Protein AF-A0ABD0RUM0-F1 (afdb_monomer_lite)

Foldseek 3Di:
DPDDPQWDADPDDDPDQQQDWDPVLKDKDWDPDDPDDDPPDDIDMDIFTAGNVNHTDRGDDDDDDDDDDDPVPD

pLDDT: mean 86.22, std 11.12, range [50.28, 96.81]

Sequence (74 aa):
LQKAIDWPGPDHEIIQLDQSTSPVHSSFSIVGLKESYKVGEKISVTITARDHNKNLKQYGGDFFKAKLFNTELK

Secondary structure (DSSP, 8-state):
-PPP--PPPPSS----GGGSBPTTT-EEEEET--S---TTPPPEEEEE-BBTT-PBP-S-----------SS--

Organism: Cirrhinus mrigala (NCBI:txid683832)

Structure (mmCIF, N/CA/C/O backbone):
data_AF-A0ABD0RUM0-F1
#
_entry.id   AF-A0ABD0RUM0-F1
#
loop_
_atom_site.group_PDB
_atom_site.id
_atom_site.type_symbol
_atom_site.label_atom_id
_atom_site.label_alt_id
_atom_site.label_comp_id
_atom_site.label_asym_id
_atom_site.label_entity_id
_atom_site.label_seq_id
_atom_site.pdbx_PDB_ins_code
_atom_site.Cartn_x
_atom_site.Cartn_y
_atom_site.Cartn_z
_atom_site.occupancy
_atom_site.B_iso_or_equiv
_atom_site.auth_seq_id
_atom_site.auth_comp_id
_atom_site.auth_asym_id
_atom_site.auth_atom_id
_atom_site.pdbx_PDB_model_num
ATOM 1 N N . LEU A 1 1 ? -9.195 -21.505 -1.516 1.00 50.28 1 LEU A N 1
ATOM 2 C CA . LEU A 1 1 ? -7.924 -20.746 -1.495 1.00 50.28 1 LEU A CA 1
ATOM 3 C C . LEU A 1 1 ? -8.157 -19.432 -2.226 1.00 50.28 1 LEU A C 1
ATOM 5 O O . LEU A 1 1 ? -8.607 -19.475 -3.365 1.00 50.28 1 LEU A O 1
ATOM 9 N N . GLN A 1 2 ? -7.954 -18.291 -1.560 1.00 54.47 2 GLN A N 1
ATOM 10 C CA . GLN A 1 2 ? -7.975 -16.974 -2.206 1.00 54.47 2 GLN A CA 1
ATOM 11 C C . GLN A 1 2 ? -6.858 -16.981 -3.258 1.00 54.47 2 GLN A C 1
ATOM 13 O O . GLN A 1 2 ? -5.704 -17.206 -2.898 1.00 54.47 2 GLN A O 1
ATOM 18 N N . LYS A 1 3 ? -7.191 -16.830 -4.546 1.00 57.84 3 LYS A N 1
ATOM 19 C CA . LYS A 1 3 ? -6.180 -16.721 -5.606 1.00 57.84 3 LYS A CA 1
ATOM 20 C C . LYS A 1 3 ? -5.255 -15.556 -5.246 1.00 57.84 3 LYS A C 1
ATOM 22 O O . LYS A 1 3 ? -5.753 -14.467 -4.954 1.00 57.84 3 LYS A O 1
ATOM 27 N N . ALA A 1 4 ? -3.945 -15.797 -5.221 1.00 62.31 4 ALA A N 1
ATOM 28 C CA . ALA A 1 4 ? -2.988 -14.704 -5.168 1.00 62.31 4 ALA A CA 1
ATOM 29 C C . ALA A 1 4 ? -3.266 -13.788 -6.368 1.00 62.31 4 ALA A C 1
ATOM 31 O O . ALA A 1 4 ? -3.665 -14.259 -7.434 1.00 62.31 4 ALA A O 1
ATOM 32 N N . ILE A 1 5 ? -3.132 -12.478 -6.176 1.00 64.12 5 ILE A N 1
ATOM 33 C CA . ILE A 1 5 ? -3.106 -11.566 -7.315 1.00 64.12 5 ILE A CA 1
ATOM 34 C C . ILE A 1 5 ? -1.823 -11.915 -8.065 1.00 64.12 5 ILE A C 1
ATOM 36 O O . ILE A 1 5 ? -0.733 -11.650 -7.557 1.00 64.12 5 ILE A O 1
ATOM 40 N N . ASP A 1 6 ? -1.966 -12.562 -9.222 1.00 70.19 6 ASP A N 1
ATOM 41 C CA . ASP A 1 6 ? -0.865 -12.815 -10.146 1.00 70.19 6 ASP A CA 1
ATOM 42 C C . ASP A 1 6 ? -0.464 -11.463 -10.733 1.00 70.19 6 ASP A C 1
ATOM 44 O O . ASP A 1 6 ? -0.993 -11.009 -11.749 1.00 70.19 6 ASP A O 1
ATOM 48 N N . TRP A 1 7 ? 0.406 -10.757 -10.016 1.00 70.25 7 TRP A N 1
ATOM 49 C CA . TRP A 1 7 ? 0.985 -9.533 -10.533 1.00 70.25 7 TRP A CA 1
ATOM 50 C C . TRP A 1 7 ? 1.860 -9.871 -11.738 1.00 70.25 7 TRP A C 1
ATOM 52 O O . TRP A 1 7 ? 2.634 -10.832 -11.664 1.00 70.25 7 TRP A O 1
ATOM 62 N N . PRO A 1 8 ? 1.785 -9.085 -12.825 1.00 78.81 8 PRO A N 1
ATOM 63 C CA . PRO A 1 8 ? 2.724 -9.241 -13.917 1.00 78.81 8 PRO A CA 1
ATOM 64 C C . PRO A 1 8 ? 4.155 -9.083 -13.392 1.00 78.81 8 PRO A C 1
ATOM 66 O O . PRO A 1 8 ? 4.439 -8.262 -12.507 1.00 78.81 8 PRO A O 1
ATOM 69 N N . GLY A 1 9 ? 5.053 -9.903 -13.937 1.00 79.50 9 GLY A N 1
ATOM 70 C CA . GLY A 1 9 ? 6.482 -9.635 -13.860 1.00 79.50 9 GLY A CA 1
ATOM 71 C C . GLY A 1 9 ? 6.814 -8.335 -14.601 1.00 79.50 9 GLY A C 1
ATOM 72 O O . GLY A 1 9 ? 5.962 -7.790 -15.302 1.00 79.50 9 GLY A O 1
ATOM 73 N N . PRO A 1 10 ? 8.028 -7.801 -14.435 1.00 81.06 10 PRO A N 1
ATOM 74 C CA . PRO A 1 10 ? 8.422 -6.613 -15.172 1.00 81.06 10 PRO A CA 1
ATOM 75 C C . PRO A 1 10 ? 8.474 -6.912 -16.679 1.00 81.06 10 PRO A C 1
ATOM 77 O O . PRO A 1 10 ? 8.957 -7.967 -17.084 1.00 81.06 10 PRO A O 1
ATOM 80 N N . ASP A 1 11 ? 7.994 -5.974 -17.503 1.00 81.50 11 ASP A N 1
ATOM 81 C CA . ASP A 1 11 ? 7.983 -6.109 -18.973 1.00 81.50 11 ASP A CA 1
ATOM 82 C C . ASP A 1 11 ? 9.400 -6.207 -19.570 1.00 81.50 11 ASP A C 1
ATOM 84 O O . ASP A 1 11 ? 9.585 -6.668 -20.693 1.00 81.50 11 ASP A O 1
ATOM 88 N N . HIS A 1 12 ? 10.403 -5.759 -18.811 1.00 82.00 12 HIS A N 1
ATOM 89 C CA . HIS A 1 12 ? 11.818 -5.766 -19.166 1.00 82.00 12 HIS A CA 1
ATOM 90 C C . HIS A 1 12 ? 12.659 -6.112 -17.931 1.00 82.00 12 HIS A C 1
ATOM 92 O O . HIS A 1 12 ? 12.198 -5.977 -16.797 1.00 82.00 12 HIS A O 1
ATOM 98 N N . GLU A 1 13 ? 13.909 -6.529 -18.127 1.00 82.94 13 GLU A N 1
ATOM 99 C CA . GLU A 1 13 ? 14.818 -6.770 -17.005 1.00 82.94 13 GLU A CA 1
ATOM 100 C C . GLU A 1 13 ? 15.074 -5.490 -16.202 1.00 82.94 13 GLU A C 1
ATOM 102 O O . GLU A 1 13 ? 15.439 -4.446 -16.745 1.00 82.94 13 GLU A O 1
ATOM 107 N N . ILE A 1 14 ? 14.919 -5.594 -14.882 1.00 81.75 14 ILE A N 1
ATOM 108 C CA . ILE A 1 14 ? 15.180 -4.499 -13.949 1.00 81.75 14 ILE A CA 1
ATOM 109 C C . ILE A 1 14 ? 16.567 -4.690 -13.373 1.00 81.75 14 ILE A C 1
ATOM 111 O O . ILE A 1 14 ? 16.781 -5.443 -12.425 1.00 81.75 14 ILE A O 1
ATOM 115 N N . ILE A 1 15 ? 17.512 -4.008 -14.002 1.00 82.19 15 ILE A N 1
ATOM 116 C CA . ILE A 1 15 ? 1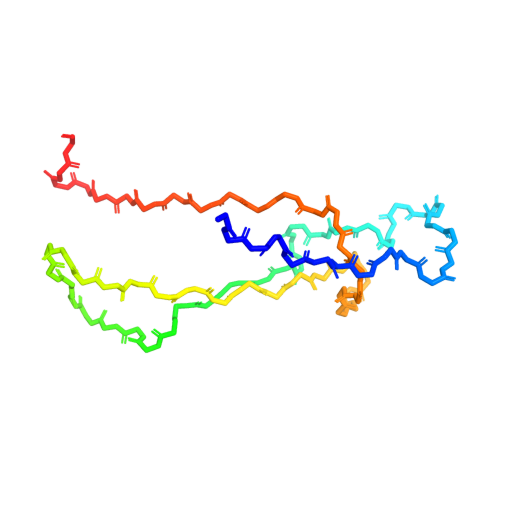8.937 -4.087 -13.678 1.00 82.19 15 ILE A CA 1
ATOM 117 C C . ILE A 1 15 ? 19.406 -2.899 -12.836 1.00 82.19 15 ILE A C 1
ATOM 119 O O . ILE A 1 15 ? 20.459 -2.977 -12.203 1.00 82.19 15 ILE A O 1
ATOM 123 N N . GLN A 1 16 ? 18.646 -1.799 -12.815 1.00 88.31 16 GLN A N 1
ATOM 124 C CA . GLN A 1 16 ? 19.033 -0.580 -12.112 1.00 88.31 16 GLN A CA 1
ATOM 125 C C . GLN A 1 16 ? 18.283 -0.436 -10.781 1.00 88.31 16 GLN A C 1
ATOM 127 O O . GLN A 1 16 ? 17.076 -0.656 -10.692 1.00 88.31 16 GLN A O 1
ATOM 132 N N . LEU A 1 17 ? 19.011 -0.048 -9.727 1.00 88.31 17 LEU A N 1
ATOM 133 C CA . LEU A 1 17 ? 18.452 0.125 -8.381 1.00 88.31 17 LEU A CA 1
ATOM 134 C C . LEU A 1 17 ? 17.374 1.213 -8.335 1.00 88.31 17 LEU A C 1
ATOM 136 O O . LEU A 1 17 ? 16.423 1.107 -7.565 1.00 88.31 17 LEU A O 1
ATOM 140 N N . ASP A 1 18 ? 17.501 2.254 -9.150 1.00 91.44 18 ASP A N 1
ATOM 141 C CA . ASP A 1 18 ? 16.553 3.365 -9.188 1.00 91.44 18 ASP A CA 1
ATOM 142 C C . ASP A 1 1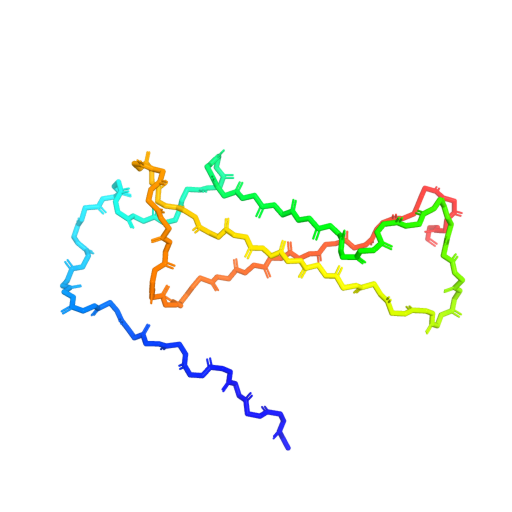8 ? 15.160 2.957 -9.703 1.00 91.44 18 ASP A C 1
ATOM 144 O O . ASP A 1 18 ? 14.161 3.573 -9.337 1.00 91.44 18 ASP A O 1
ATOM 148 N N . GLN A 1 19 ? 15.084 1.873 -10.475 1.00 88.75 19 GLN A N 1
ATOM 149 C CA . GLN A 1 19 ? 13.843 1.255 -10.944 1.00 88.75 19 GLN A CA 1
ATOM 150 C C . GLN A 1 19 ? 13.192 0.339 -9.893 1.00 88.75 19 GLN A C 1
ATOM 152 O O . GLN A 1 19 ? 12.055 -0.106 -10.082 1.00 88.75 19 GLN A O 1
ATOM 157 N N . SER A 1 20 ? 13.888 0.042 -8.788 1.00 89.06 20 SER A N 1
ATOM 158 C CA . SER A 1 20 ? 13.348 -0.733 -7.665 1.00 89.06 20 SER A CA 1
ATOM 159 C C . SER A 1 20 ? 12.405 0.103 -6.792 1.00 89.06 20 SER A C 1
ATOM 161 O O . SER A 1 20 ? 12.370 1.328 -6.878 1.00 89.06 20 SER A O 1
ATOM 163 N N . THR A 1 21 ? 11.607 -0.556 -5.950 1.00 91.94 21 THR A N 1
ATOM 164 C CA . THR A 1 21 ? 10.606 0.118 -5.113 1.00 91.94 21 THR A CA 1
ATOM 165 C C . THR A 1 21 ? 11.258 1.004 -4.057 1.00 91.94 21 THR A C 1
ATOM 167 O O . THR A 1 21 ? 11.954 0.523 -3.165 1.00 91.94 21 THR A O 1
ATOM 170 N N . SER A 1 22 ? 10.944 2.297 -4.087 1.00 93.50 22 SER A N 1
ATOM 171 C CA . SER A 1 22 ? 11.391 3.259 -3.088 1.00 93.50 22 SER A CA 1
ATOM 172 C C . SER A 1 22 ? 10.381 3.358 -1.939 1.00 93.50 22 SER A C 1
ATOM 174 O O . SER A 1 22 ? 9.242 3.794 -2.157 1.00 93.50 22 SER A O 1
ATOM 176 N N . PRO A 1 23 ? 10.769 3.048 -0.687 1.00 92.62 23 PRO A N 1
ATOM 177 C CA . PRO A 1 23 ? 9.902 3.272 0.470 1.00 92.62 23 PRO A CA 1
ATOM 178 C C . PRO A 1 23 ? 9.656 4.765 0.727 1.00 92.62 23 PRO A C 1
ATOM 180 O O . PRO A 1 23 ? 8.634 5.125 1.300 1.00 92.62 23 PRO A O 1
ATOM 183 N N . VAL A 1 24 ? 10.570 5.635 0.280 1.00 95.75 24 VAL A N 1
ATOM 184 C CA . VAL A 1 24 ? 10.484 7.093 0.461 1.00 95.75 24 VAL A CA 1
ATOM 185 C C . VAL A 1 24 ? 9.475 7.726 -0.503 1.00 95.75 24 VAL A C 1
ATOM 187 O O . VAL A 1 24 ? 8.889 8.759 -0.189 1.00 95.75 24 VAL A O 1
ATOM 190 N N . HIS A 1 25 ? 9.276 7.147 -1.690 1.00 96.81 25 HIS A N 1
ATOM 191 C CA . HIS A 1 25 ? 8.361 7.693 -2.707 1.00 96.81 25 HIS A CA 1
ATOM 192 C C . HIS A 1 25 ? 7.032 6.942 -2.793 1.00 96.81 25 HIS A C 1
ATOM 194 O O . HIS A 1 25 ? 6.054 7.446 -3.359 1.00 96.81 25 HIS A O 1
ATOM 200 N N . SER A 1 26 ? 6.974 5.750 -2.209 1.00 95.56 26 SER A N 1
ATOM 201 C CA . SER A 1 26 ? 5.724 5.029 -2.019 1.00 95.56 26 SER A CA 1
ATOM 202 C C . SER A 1 26 ? 4.854 5.723 -0.970 1.00 95.56 26 SER A C 1
ATOM 204 O O . SER A 1 26 ? 5.339 6.390 -0.060 1.00 95.56 26 SER A O 1
ATOM 206 N N . SER A 1 27 ? 3.542 5.575 -1.102 1.00 96.50 27 SER A N 1
ATOM 207 C CA . SER A 1 27 ? 2.567 6.193 -0.200 1.00 96.50 27 SER A CA 1
ATOM 208 C C . SER A 1 27 ? 1.472 5.204 0.173 1.00 96.50 27 SER A C 1
ATOM 210 O O . SER A 1 27 ? 1.233 4.237 -0.548 1.00 96.50 27 SER A O 1
ATOM 212 N N . PHE A 1 28 ? 0.765 5.462 1.271 1.00 95.50 28 PHE A N 1
ATOM 213 C CA . PHE A 1 28 ? -0.442 4.722 1.626 1.00 95.50 28 PHE A CA 1
ATOM 214 C C . PHE A 1 28 ? -1.567 5.676 2.029 1.00 95.50 28 PHE A C 1
ATOM 216 O O . PHE A 1 28 ? -1.324 6.827 2.388 1.00 95.50 28 PHE A O 1
ATOM 223 N N . SER A 1 29 ? -2.801 5.190 1.973 1.00 95.62 29 SER A N 1
ATOM 224 C CA . SER A 1 29 ? -3.979 5.900 2.472 1.00 95.62 29 SER A CA 1
ATOM 225 C C . SER A 1 29 ? -4.976 4.919 3.079 1.00 95.62 29 SER A C 1
ATOM 227 O O . SER A 1 29 ? -5.100 3.783 2.619 1.00 95.62 29 SER A O 1
ATOM 229 N N . ILE A 1 30 ? -5.682 5.352 4.123 1.00 95.50 30 ILE A N 1
ATOM 230 C CA . ILE A 1 30 ? -6.805 4.602 4.691 1.00 95.50 30 ILE A CA 1
ATOM 231 C C . ILE A 1 30 ? -8.056 4.983 3.904 1.00 95.50 30 ILE A C 1
ATOM 233 O O . ILE A 1 30 ? -8.410 6.159 3.809 1.00 95.50 30 ILE A O 1
ATOM 237 N N . VAL A 1 31 ? -8.724 3.986 3.335 1.00 96.12 31 VAL A N 1
ATOM 238 C CA . VAL A 1 31 ? -9.944 4.186 2.555 1.00 96.12 31 VAL A CA 1
ATOM 239 C C . VAL A 1 31 ? -11.088 4.509 3.511 1.00 96.12 31 VAL A C 1
ATOM 241 O O . VAL A 1 31 ? -11.423 3.697 4.371 1.00 96.12 31 VAL A O 1
ATOM 244 N N . GLY A 1 32 ? -11.689 5.691 3.354 1.00 95.38 32 GLY A N 1
ATOM 245 C CA . GLY A 1 32 ? -12.796 6.135 4.204 1.00 95.38 32 GLY A CA 1
ATOM 246 C C . GLY A 1 32 ? -12.381 6.343 5.661 1.00 95.38 32 GLY A C 1
ATOM 247 O O . GLY A 1 32 ? -13.056 5.843 6.556 1.00 95.38 32 GLY A O 1
ATOM 248 N N . LEU A 1 33 ? -11.257 7.035 5.883 1.00 94.44 33 LEU A N 1
ATOM 249 C CA . LEU A 1 33 ? -10.734 7.354 7.212 1.00 94.44 33 LEU A CA 1
ATOM 250 C C . LEU A 1 33 ? -11.840 7.884 8.145 1.00 94.44 33 LEU A C 1
ATOM 252 O O . LEU A 1 33 ? -12.472 8.897 7.852 1.00 94.44 33 LEU A O 1
ATOM 256 N N . LYS A 1 34 ? -12.045 7.198 9.273 1.00 94.31 34 LYS A N 1
ATOM 257 C CA . LYS A 1 34 ? -12.958 7.589 10.354 1.00 94.31 34 LYS A CA 1
ATOM 258 C C . LYS A 1 34 ? -12.178 8.071 11.573 1.00 94.31 34 LYS A C 1
ATOM 260 O O . LYS A 1 34 ? -11.042 7.654 11.786 1.00 94.31 34 LYS A O 1
ATOM 265 N N . GLU A 1 35 ? -12.831 8.876 12.407 1.00 92.81 35 GLU A N 1
ATOM 266 C CA . GLU A 1 35 ? -12.287 9.307 13.703 1.00 92.81 35 GLU A CA 1
ATOM 267 C C . GLU A 1 35 ? -12.115 8.143 14.689 1.00 92.81 35 GLU A C 1
ATOM 269 O O . GLU A 1 35 ? -11.198 8.151 15.504 1.00 92.81 35 GLU A O 1
ATOM 274 N N . SER A 1 36 ? -12.978 7.125 14.617 1.00 91.31 36 SER A N 1
ATOM 275 C CA . SER A 1 36 ? -12.909 5.941 15.476 1.00 91.31 36 SER A CA 1
ATOM 276 C C . SER A 1 36 ? -13.354 4.676 14.744 1.00 91.31 36 SER A C 1
ATOM 278 O O . SER A 1 36 ? -14.103 4.735 13.765 1.00 91.31 36 SER A O 1
ATOM 280 N N . TYR A 1 37 ? -12.880 3.532 15.244 1.00 91.12 37 TYR A N 1
ATOM 281 C CA . TYR A 1 37 ? -13.233 2.206 14.748 1.00 91.12 37 TYR A CA 1
ATOM 282 C C . TYR A 1 37 ? -13.649 1.289 15.898 1.00 91.12 37 TYR A C 1
ATOM 284 O O . TYR A 1 37 ? -13.140 1.404 17.015 1.00 91.12 37 TYR A O 1
ATOM 292 N N . LYS A 1 38 ? -14.556 0.354 15.622 1.00 90.81 38 LYS A N 1
ATOM 293 C CA . LYS A 1 38 ? -15.025 -0.665 16.570 1.00 90.81 38 LYS A CA 1
ATOM 294 C C . LYS A 1 38 ? -14.361 -2.014 16.303 1.00 90.81 38 LYS A C 1
ATOM 296 O O . LYS A 1 38 ? -13.979 -2.329 15.177 1.00 90.81 38 LYS A O 1
ATOM 301 N N . VAL A 1 39 ? -14.276 -2.848 17.340 1.00 88.62 39 VAL A N 1
ATOM 302 C CA . VAL A 1 39 ? -13.821 -4.239 17.200 1.00 88.62 39 VAL A CA 1
ATOM 303 C C . VAL A 1 39 ? -14.695 -4.957 16.168 1.00 88.62 39 VAL A C 1
ATOM 305 O O . VAL A 1 39 ? -15.921 -4.911 16.241 1.00 88.62 39 VAL A O 1
ATOM 308 N N . GLY A 1 40 ? -14.050 -5.602 15.194 1.00 90.62 40 GLY A N 1
ATOM 309 C CA . GLY A 1 40 ? -14.719 -6.289 14.088 1.00 90.62 40 GLY A CA 1
ATOM 310 C C . GLY A 1 40 ? -14.986 -5.423 12.852 1.00 90.62 40 GLY A C 1
ATOM 311 O O . GLY A 1 40 ? -15.366 -5.972 11.817 1.00 90.62 40 GLY A O 1
ATOM 312 N N . GLU A 1 41 ? -14.758 -4.104 12.898 1.00 94.25 41 GLU A N 1
ATOM 313 C CA . GLU A 1 41 ? -14.798 -3.284 11.682 1.00 94.25 41 GLU A CA 1
ATOM 314 C C . GLU A 1 41 ? -13.618 -3.586 10.748 1.00 94.25 41 GLU A C 1
ATOM 316 O O . GLU A 1 41 ? -12.511 -3.922 11.172 1.00 94.25 41 GLU A O 1
ATOM 321 N N . LYS A 1 42 ? -13.860 -3.440 9.441 1.00 93.44 42 LYS A N 1
ATOM 322 C CA . LYS A 1 42 ? -12.837 -3.603 8.405 1.00 93.44 42 LYS A CA 1
ATOM 323 C C . LYS A 1 42 ? -12.193 -2.258 8.094 1.00 93.44 42 LYS A C 1
ATOM 325 O O . LYS A 1 42 ? -12.881 -1.326 7.684 1.00 93.44 42 LYS A O 1
ATOM 330 N N . ILE A 1 43 ? -10.8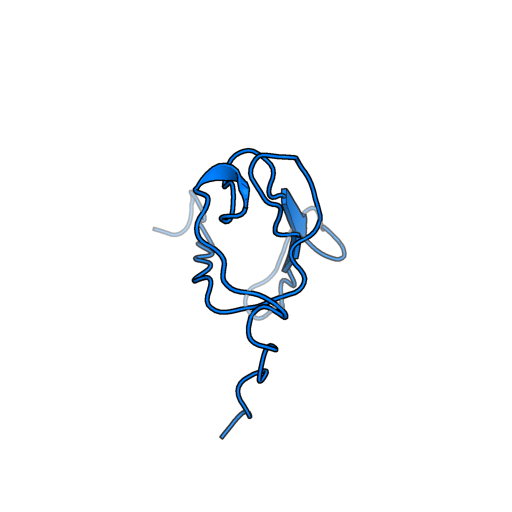71 -2.197 8.209 1.00 93.62 43 ILE A N 1
ATOM 331 C CA . ILE A 1 43 ? -10.062 -1.068 7.744 1.00 93.62 43 ILE A CA 1
ATOM 332 C C . ILE A 1 43 ? -9.446 -1.470 6.408 1.00 93.62 43 ILE A C 1
ATOM 334 O O . ILE A 1 43 ? -8.769 -2.493 6.318 1.00 93.62 43 ILE A O 1
ATOM 338 N N . SER A 1 44 ? -9.694 -0.678 5.369 1.00 95.12 44 SER A N 1
ATOM 339 C CA . SER A 1 44 ? -9.096 -0.886 4.048 1.00 95.12 44 SER A CA 1
ATOM 340 C C . SER A 1 44 ? -7.978 0.127 3.830 1.00 95.12 44 SER A C 1
ATOM 342 O O . SER A 1 44 ? -8.139 1.306 4.145 1.00 95.12 44 SER A O 1
ATOM 344 N N . VAL A 1 45 ? -6.844 -0.326 3.300 1.00 94.69 45 VAL A N 1
ATOM 345 C CA . VAL A 1 45 ? -5.668 0.512 3.038 1.00 94.69 45 VAL A CA 1
ATOM 346 C C . VAL A 1 45 ? -5.272 0.357 1.580 1.00 94.69 45 VAL A C 1
ATOM 348 O O . VAL A 1 45 ? -5.116 -0.763 1.097 1.00 94.69 45 VAL A O 1
ATOM 351 N N . THR A 1 46 ? -5.075 1.480 0.900 1.00 94.88 46 THR A N 1
ATOM 352 C CA . THR A 1 46 ? -4.499 1.518 -0.444 1.00 94.88 46 THR A CA 1
ATOM 353 C C . THR A 1 46 ? -3.025 1.864 -0.329 1.00 94.88 46 THR A C 1
ATOM 355 O O . THR A 1 46 ? -2.680 2.893 0.252 1.00 94.88 46 THR A O 1
ATOM 358 N N . ILE A 1 47 ? -2.162 1.028 -0.902 1.00 93.19 47 ILE A N 1
ATOM 359 C CA . ILE A 1 47 ? -0.730 1.302 -1.047 1.00 93.19 47 ILE A CA 1
ATOM 360 C C . ILE A 1 47 ? -0.466 1.669 -2.506 1.00 93.19 47 ILE A C 1
ATOM 362 O O . ILE A 1 47 ? -0.937 0.996 -3.419 1.00 93.19 47 ILE A O 1
ATOM 366 N N . THR A 1 48 ? 0.296 2.734 -2.726 1.00 94.88 48 THR A N 1
ATOM 367 C CA . THR A 1 48 ? 0.772 3.151 -4.046 1.00 94.88 48 THR A CA 1
ATOM 368 C C . THR A 1 48 ? 2.288 3.056 -4.056 1.00 94.88 48 THR A C 1
ATOM 370 O O . THR A 1 48 ? 2.971 3.919 -3.501 1.00 94.88 48 THR A O 1
ATOM 373 N N . ALA A 1 49 ? 2.803 1.988 -4.661 1.00 94.25 49 ALA A N 1
ATOM 374 C CA . ALA A 1 49 ? 4.231 1.744 -4.782 1.00 94.25 49 ALA A CA 1
ATOM 375 C C . ALA A 1 49 ? 4.836 2.581 -5.917 1.00 94.25 49 ALA A C 1
ATOM 377 O O . ALA A 1 49 ? 4.244 2.704 -6.996 1.00 94.25 49 ALA A O 1
ATOM 378 N N . ARG A 1 50 ? 6.012 3.159 -5.665 1.00 95.19 50 ARG A N 1
ATOM 379 C CA . ARG A 1 50 ? 6.777 3.929 -6.651 1.00 95.19 50 ARG A CA 1
ATOM 380 C C . ARG A 1 50 ? 8.245 3.547 -6.636 1.00 95.19 50 ARG A C 1
ATOM 382 O O . ARG A 1 50 ? 8.745 3.100 -5.605 1.00 95.19 50 ARG A O 1
ATOM 389 N N . ASP A 1 51 ? 8.916 3.746 -7.760 1.00 93.62 51 ASP A N 1
ATOM 390 C CA . ASP A 1 51 ? 10.366 3.593 -7.862 1.00 93.62 51 ASP A CA 1
ATOM 391 C C . ASP A 1 51 ? 11.126 4.804 -7.269 1.00 93.62 51 ASP A C 1
ATOM 393 O O . ASP A 1 51 ? 10.516 5.742 -6.734 1.00 93.62 51 ASP A O 1
ATOM 397 N N . HIS A 1 52 ? 12.462 4.807 -7.334 1.00 94.00 52 HIS A N 1
ATOM 398 C CA . HIS A 1 52 ? 13.274 5.943 -6.868 1.00 94.00 52 HIS A CA 1
ATOM 399 C C . HIS A 1 52 ? 13.141 7.191 -7.752 1.00 94.00 52 HIS A C 1
ATOM 401 O O . HIS A 1 52 ? 13.439 8.296 -7.301 1.00 94.00 52 HIS A O 1
ATOM 407 N N . ASN A 1 53 ? 12.618 7.037 -8.965 1.00 94.56 53 ASN A N 1
ATOM 408 C CA . ASN A 1 53 ? 12.332 8.121 -9.898 1.00 94.56 53 ASN A CA 1
ATOM 409 C C . ASN A 1 53 ? 10.892 8.659 -9.766 1.00 94.56 53 ASN A C 1
ATOM 411 O O . ASN A 1 53 ? 10.495 9.551 -10.514 1.00 94.56 53 ASN A O 1
ATOM 415 N N . LYS A 1 54 ? 10.127 8.182 -8.768 1.00 96.06 54 LYS A N 1
ATOM 416 C CA . LYS A 1 54 ? 8.718 8.526 -8.485 1.00 96.06 54 LYS A CA 1
ATOM 417 C C . LYS A 1 54 ? 7.718 8.007 -9.525 1.00 96.06 54 LYS A C 1
ATOM 419 O O . LYS A 1 54 ? 6.557 8.429 -9.507 1.00 96.06 54 LYS A O 1
ATOM 424 N N . ASN A 1 55 ? 8.111 7.075 -10.384 1.00 94.25 55 ASN A N 1
ATOM 425 C CA . ASN A 1 55 ? 7.190 6.423 -11.307 1.00 94.25 55 ASN A CA 1
ATOM 426 C C . ASN A 1 55 ? 6.324 5.408 -10.565 1.00 94.25 55 ASN A C 1
ATOM 428 O O . ASN A 1 55 ? 6.768 4.776 -9.607 1.00 94.25 55 ASN A O 1
ATOM 432 N N . LEU A 1 56 ? 5.081 5.236 -11.015 1.00 93.81 56 LEU A N 1
ATOM 433 C CA . LEU A 1 56 ? 4.206 4.187 -10.499 1.00 93.81 56 LEU A CA 1
ATOM 434 C C . LEU A 1 56 ? 4.755 2.812 -10.873 1.00 93.81 56 LEU A C 1
ATOM 436 O O . LEU A 1 56 ? 5.086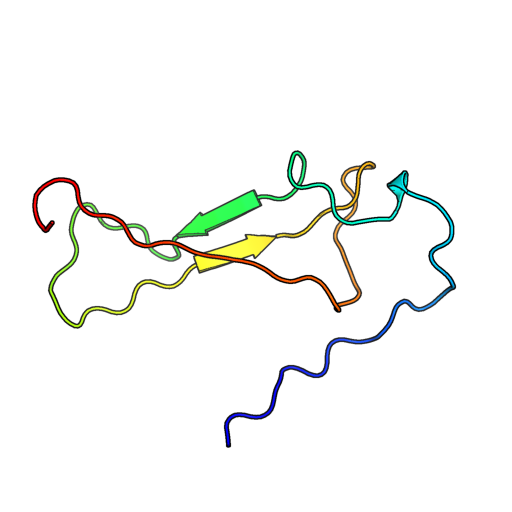 2.561 -12.031 1.00 93.81 56 LEU A O 1
ATOM 440 N N . LYS A 1 57 ? 4.788 1.906 -9.896 1.00 89.25 57 LYS A N 1
ATOM 441 C CA . LYS A 1 57 ? 5.130 0.504 -10.135 1.00 89.25 57 LYS A CA 1
ATOM 442 C C . LYS A 1 57 ? 4.013 -0.179 -10.924 1.00 89.25 57 LYS A C 1
ATOM 444 O O . LYS A 1 57 ? 2.841 -0.061 -10.574 1.00 89.25 57 LYS A O 1
ATOM 449 N N . GLN A 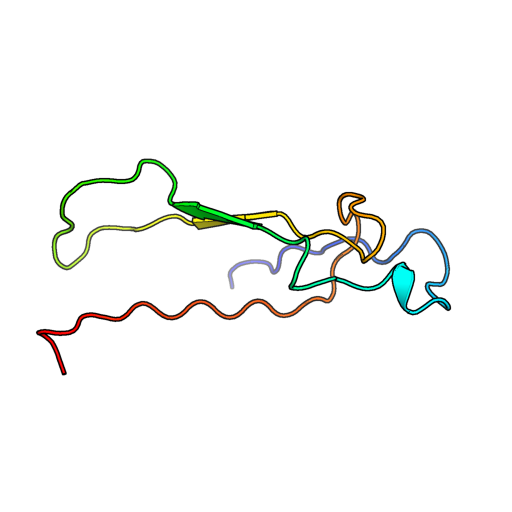1 58 ? 4.401 -0.899 -11.973 1.00 84.88 58 GLN A N 1
ATOM 450 C CA . GLN A 1 58 ? 3.485 -1.630 -12.863 1.00 84.88 58 GLN A CA 1
ATOM 451 C C . GLN A 1 58 ? 3.642 -3.153 -12.772 1.00 84.88 58 GLN A C 1
ATOM 453 O O . GLN A 1 58 ? 2.851 -3.892 -13.342 1.00 84.88 58 GLN A O 1
ATOM 458 N N . TYR A 1 59 ? 4.635 -3.617 -12.019 1.00 81.38 59 TYR A N 1
ATOM 459 C CA . TYR A 1 59 ? 4.972 -5.020 -11.830 1.00 81.38 59 TYR A CA 1
ATOM 460 C C . TYR A 1 59 ? 5.039 -5.343 -10.333 1.00 81.38 59 TYR A C 1
ATOM 462 O O . TYR A 1 59 ? 5.248 -4.449 -9.504 1.00 81.38 59 TYR A O 1
ATOM 470 N N . GLY A 1 60 ? 4.823 -6.612 -9.991 1.00 75.12 60 GLY A N 1
ATOM 471 C CA . GLY A 1 60 ? 4.774 -7.078 -8.603 1.00 75.12 60 GLY A CA 1
ATOM 472 C C . GLY A 1 60 ? 6.090 -7.641 -8.070 1.00 75.12 60 GLY A C 1
ATOM 473 O O . GLY A 1 60 ? 7.174 -7.333 -8.556 1.00 75.12 60 GLY A O 1
ATOM 474 N N . GLY A 1 61 ? 5.969 -8.489 -7.044 1.00 79.62 61 GLY A N 1
ATOM 475 C CA . GLY A 1 61 ? 7.093 -9.138 -6.353 1.00 79.62 61 GLY A CA 1
ATOM 476 C C . GLY A 1 61 ? 7.497 -8.463 -5.039 1.00 79.62 61 GLY A C 1
ATOM 477 O O . GLY A 1 61 ? 8.245 -9.042 -4.256 1.00 79.62 61 GLY A O 1
ATOM 478 N N . ASP A 1 62 ? 6.966 -7.272 -4.761 1.00 84.50 62 ASP A N 1
ATOM 479 C CA . ASP A 1 62 ? 7.229 -6.548 -3.520 1.00 84.50 62 ASP A CA 1
ATOM 480 C C . ASP A 1 62 ? 6.439 -7.118 -2.332 1.00 84.50 62 ASP A C 1
ATOM 482 O O . ASP A 1 62 ? 5.268 -7.493 -2.443 1.00 84.50 62 ASP A O 1
ATOM 486 N N . PHE A 1 63 ? 7.068 -7.117 -1.156 1.00 84.56 63 PHE A N 1
ATOM 487 C CA . PHE A 1 63 ? 6.418 -7.446 0.109 1.00 84.56 63 PHE A CA 1
ATOM 488 C C . PHE A 1 63 ? 6.054 -6.169 0.870 1.00 84.56 63 PHE A C 1
ATOM 490 O O . PHE A 1 63 ? 6.925 -5.380 1.238 1.00 84.56 63 PHE A O 1
ATOM 497 N N . PHE A 1 64 ? 4.767 -5.994 1.172 1.00 87.06 64 PHE A N 1
ATOM 498 C CA . PHE A 1 64 ? 4.279 -4.900 2.010 1.00 87.06 64 PHE A CA 1
ATOM 499 C C . PHE A 1 64 ? 3.864 -5.422 3.382 1.00 87.06 64 PHE A C 1
ATOM 501 O O . PHE A 1 64 ? 3.123 -6.398 3.500 1.00 87.06 64 PHE A O 1
ATOM 508 N N . LYS A 1 65 ? 4.299 -4.727 4.434 1.00 90.62 65 LYS A N 1
ATOM 509 C CA . LYS A 1 65 ? 3.934 -5.027 5.819 1.00 90.62 65 LYS A CA 1
ATOM 510 C C . LYS A 1 65 ? 3.091 -3.895 6.386 1.00 90.62 65 LYS A C 1
ATOM 512 O O . LYS A 1 65 ? 3.564 -2.768 6.496 1.00 90.62 65 LYS A O 1
ATOM 517 N N . ALA A 1 66 ? 1.878 -4.217 6.816 1.00 90.38 66 ALA A N 1
ATOM 518 C CA . ALA A 1 66 ? 1.048 -3.325 7.616 1.00 90.38 66 ALA A CA 1
ATOM 519 C C . ALA A 1 66 ? 1.073 -3.771 9.084 1.00 90.38 66 ALA A C 1
ATOM 521 O O . ALA A 1 66 ? 1.083 -4.967 9.381 1.00 90.38 66 ALA A O 1
ATOM 522 N N . LYS A 1 67 ? 1.079 -2.810 10.010 1.00 90.12 67 LYS A N 1
ATOM 523 C CA . LYS A 1 67 ? 0.914 -3.060 11.445 1.00 90.12 67 LYS A CA 1
ATOM 524 C C . LYS A 1 67 ? -0.202 -2.161 11.958 1.00 90.12 67 LYS A C 1
ATOM 526 O O . LYS A 1 67 ? -0.067 -0.943 11.916 1.00 90.12 67 LYS A O 1
ATOM 531 N N . LEU A 1 68 ? -1.277 -2.766 12.451 1.00 87.06 68 LEU A N 1
ATOM 532 C CA . LEU A 1 68 ? -2.269 -2.059 13.250 1.00 87.06 68 LEU A CA 1
ATOM 533 C C . LEU A 1 68 ? -1.750 -1.997 14.689 1.00 87.06 68 LEU A C 1
ATOM 535 O O . LEU A 1 68 ? -1.320 -3.011 15.238 1.00 87.06 68 LEU A O 1
ATOM 539 N N . PHE A 1 69 ? -1.732 -0.805 15.273 1.00 85.06 69 PHE A N 1
ATOM 540 C CA . PHE A 1 69 ? -1.237 -0.572 16.624 1.00 85.06 69 PHE A CA 1
ATOM 541 C C . PHE A 1 69 ? -2.219 0.319 17.379 1.00 85.06 69 PHE A C 1
ATOM 543 O O . PHE A 1 69 ? -2.769 1.258 16.808 1.00 85.06 69 PHE A 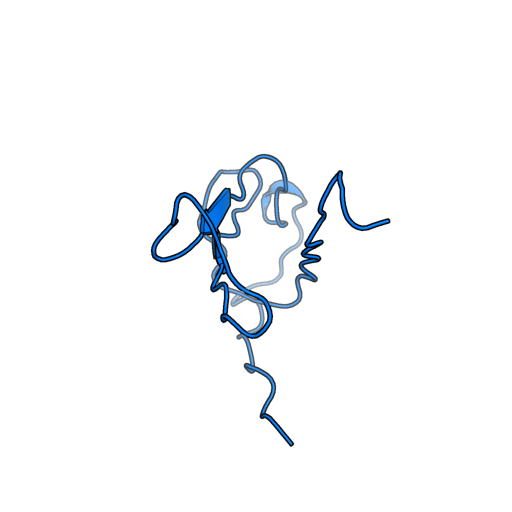O 1
ATOM 550 N N . ASN A 1 70 ? -2.418 0.015 18.657 1.00 81.00 70 ASN A N 1
ATOM 551 C CA . ASN A 1 70 ? -3.204 0.801 19.593 1.00 81.00 70 ASN A CA 1
ATOM 552 C C . ASN A 1 70 ? -2.340 1.004 20.850 1.00 81.00 70 ASN A C 1
ATOM 554 O O . ASN A 1 70 ? -1.713 0.059 21.321 1.00 81.00 70 ASN A O 1
ATOM 558 N N . THR A 1 71 ? -2.262 2.232 21.365 1.00 81.69 71 THR A N 1
ATOM 559 C CA . THR A 1 71 ? -1.481 2.566 22.569 1.00 81.69 71 THR A CA 1
ATOM 560 C C . THR A 1 71 ? -2.120 2.073 23.869 1.00 81.69 71 THR A C 1
ATOM 562 O O . THR A 1 71 ? -1.414 1.906 24.860 1.00 81.69 71 THR A O 1
ATOM 565 N N . GLU A 1 72 ? -3.433 1.850 23.871 1.00 79.31 72 GLU A N 1
ATOM 566 C CA . GLU A 1 72 ? -4.246 1.471 25.034 1.00 79.31 72 GLU A CA 1
ATOM 567 C C . GLU A 1 72 ? -4.471 -0.044 25.139 1.00 79.31 72 GLU A C 1
ATOM 569 O O . GLU A 1 72 ? -4.615 -0.575 26.237 1.00 79.31 72 GLU A O 1
ATOM 574 N N . LEU A 1 73 ? -4.468 -0.755 24.008 1.00 66.38 73 LEU A N 1
ATOM 575 C CA . LEU A 1 73 ? -4.600 -2.212 23.950 1.00 66.38 73 LEU A CA 1
ATOM 576 C C . LEU A 1 73 ? -3.210 -2.822 23.713 1.00 66.38 73 LEU A C 1
ATOM 578 O O . LEU A 1 73 ? -2.771 -2.936 22.568 1.00 66.38 73 LEU A O 1
ATOM 582 N N . LYS A 1 74 ? -2.504 -3.140 24.806 1.00 52.25 74 LYS A N 1
ATOM 583 C CA . LYS A 1 74 ? -1.218 -3.860 24.790 1.00 52.25 74 LYS A CA 1
ATOM 584 C C . LYS A 1 74 ? -1.400 -5.358 24.586 1.00 52.25 74 LYS A C 1
ATOM 586 O O . LYS A 1 74 ? -2.301 -5.926 25.238 1.00 52.25 74 LYS A O 1
#

Radius of gyration: 15.98 Å; chains: 1; bounding box: 34×30×44 Å